Protein AF-A0AAD1R976-F1 (afdb_monomer_lite)

Radius of gyration: 20.66 Å; chains: 1; bounding box: 49×37×63 Å

Foldseek 3Di:
DVVCVVVVVVVVVVCVVCVVLVVVLVVCVVVVHPFPLNVLSVLLVVLQVQLVCLVVDFPPCVVPPPPPPPHDTSNVVSVVSNVSSVVSVVVSVVSCCVVCVVVCPVVDDPVNVVVVVVVVVVVVVVVVVVVVVVVVVVVVVVVVVVD

pLDDT: mean 90.11, std 8.89, range [45.41, 98.5]

Organism: Pelobates cultripes (NCBI:txid61616)

Structure (mmCIF, N/CA/C/O backbone):
data_AF-A0AAD1R976-F1
#
_entry.id   AF-A0AAD1R976-F1
#
loop_
_atom_site.group_PDB
_atom_site.id
_atom_site.type_symbol
_atom_site.label_atom_id
_atom_site.label_alt_id
_atom_site.label_comp_id
_atom_site.label_asym_id
_atom_site.label_entity_id
_atom_site.label_seq_id
_atom_site.pdbx_PDB_ins_code
_atom_site.Cartn_x
_atom_site.Cartn_y
_atom_site.Cartn_z
_atom_site.occupancy
_atom_site.B_iso_or_equiv
_atom_site.auth_seq_id
_atom_site.auth_comp_id
_atom_site.auth_asym_id
_atom_site.auth_atom_id
_atom_site.pdbx_PDB_model_num
ATOM 1 N N . MET A 1 1 ? -21.717 11.836 13.566 1.00 45.41 1 MET A N 1
ATOM 2 C CA . MET A 1 1 ? -20.552 12.741 13.404 1.00 45.41 1 MET A CA 1
ATOM 3 C C . MET A 1 1 ? -19.200 12.080 13.688 1.00 45.41 1 MET A C 1
ATOM 5 O O . MET A 1 1 ? -18.347 12.165 12.819 1.00 45.41 1 MET A O 1
ATOM 9 N N . ARG A 1 2 ? -18.993 11.352 14.804 1.00 57.47 2 ARG A N 1
ATOM 10 C CA . ARG A 1 2 ? -17.695 10.696 15.119 1.00 57.47 2 ARG A CA 1
ATOM 11 C C . ARG A 1 2 ? -17.124 9.788 14.013 1.00 57.47 2 ARG A C 1
ATOM 13 O O . ARG A 1 2 ? -15.949 9.915 13.699 1.00 57.47 2 ARG A O 1
ATOM 20 N N . LYS A 1 3 ? -17.944 8.928 13.389 1.00 55.75 3 LYS A N 1
ATOM 21 C CA . LYS A 1 3 ? -17.483 8.054 12.289 1.00 55.75 3 LYS A CA 1
ATOM 22 C C . LYS A 1 3 ? -17.113 8.837 11.021 1.00 55.75 3 LYS A C 1
ATOM 24 O O . LYS A 1 3 ? -16.138 8.499 10.368 1.00 55.75 3 LYS A O 1
ATOM 29 N N . LEU A 1 4 ? -17.826 9.924 10.716 1.00 63.91 4 LEU A N 1
ATOM 30 C CA . LEU A 1 4 ? -17.555 10.761 9.540 1.00 63.91 4 LEU A CA 1
ATOM 31 C C . LEU A 1 4 ? -16.184 11.456 9.647 1.00 63.91 4 LEU A C 1
ATOM 33 O O . LEU A 1 4 ? -15.415 11.449 8.694 1.00 63.91 4 LEU A O 1
ATOM 37 N N . CYS A 1 5 ? -15.847 11.981 10.831 1.00 66.31 5 CYS A N 1
ATOM 38 C CA . CYS A 1 5 ? -14.557 12.628 11.093 1.00 66.31 5 CYS A CA 1
ATOM 39 C C . CYS A 1 5 ? -13.358 11.667 11.065 1.00 66.31 5 CYS A C 1
ATOM 41 O O . CYS A 1 5 ? -12.235 12.131 10.927 1.00 66.31 5 CYS A O 1
ATOM 43 N N . GLN A 1 6 ? -13.572 10.356 11.214 1.00 66.44 6 GLN A N 1
ATOM 44 C CA . GLN A 1 6 ? -12.508 9.347 11.119 1.00 66.44 6 GLN A CA 1
ATOM 45 C C . GLN A 1 6 ? -12.372 8.783 9.702 1.00 66.44 6 GLN A C 1
ATOM 47 O O . GLN A 1 6 ? -11.262 8.582 9.223 1.00 66.44 6 GLN A O 1
ATOM 52 N N . VAL A 1 7 ? -13.495 8.558 9.018 1.00 72.06 7 VAL A N 1
ATOM 53 C CA . VAL A 1 7 ? -13.511 7.939 7.686 1.00 72.06 7 VAL A CA 1
ATOM 54 C C . VAL A 1 7 ? -13.042 8.911 6.604 1.00 72.06 7 VAL A C 1
ATOM 56 O O . VAL A 1 7 ? -12.318 8.502 5.704 1.00 72.06 7 VAL A O 1
ATOM 59 N N . VAL A 1 8 ? -13.399 10.198 6.696 1.00 81.12 8 VAL A N 1
ATOM 60 C CA . VAL A 1 8 ? -13.035 11.186 5.664 1.00 81.1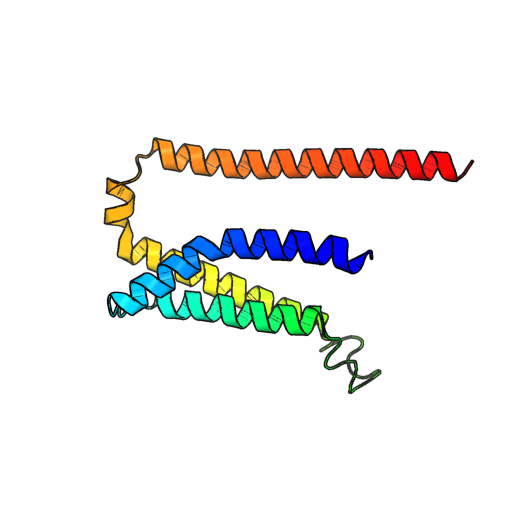2 8 VAL A CA 1
ATOM 61 C C . VAL A 1 8 ? -11.516 11.397 5.562 1.00 81.12 8 VAL A C 1
ATOM 63 O O . VAL A 1 8 ? -10.998 11.269 4.454 1.00 81.12 8 VAL A O 1
ATOM 66 N N . PRO A 1 9 ? -10.763 11.649 6.654 1.00 83.69 9 PRO A N 1
ATOM 67 C CA . PRO A 1 9 ? -9.309 11.794 6.561 1.00 83.69 9 PRO A CA 1
ATOM 68 C C . PRO A 1 9 ? -8.613 10.527 6.058 1.00 83.69 9 PRO A C 1
ATOM 70 O O . PRO A 1 9 ? -7.707 10.623 5.239 1.00 83.69 9 PRO A O 1
ATOM 73 N N . ALA A 1 10 ? -9.064 9.347 6.499 1.00 79.75 10 ALA A N 1
ATOM 74 C CA . ALA A 1 10 ? -8.515 8.073 6.041 1.00 79.75 10 ALA A CA 1
ATOM 75 C C . ALA A 1 10 ? -8.778 7.837 4.543 1.00 79.75 10 ALA A C 1
ATOM 77 O O . ALA A 1 10 ? -7.884 7.410 3.819 1.00 79.75 10 ALA A O 1
ATOM 78 N N . GLY A 1 11 ? -9.981 8.166 4.064 1.00 84.25 11 GLY A N 1
ATOM 79 C CA . GLY A 1 11 ? -10.330 8.072 2.648 1.00 84.25 11 GLY A CA 1
ATOM 80 C C . GLY A 1 11 ? -9.530 9.044 1.779 1.00 84.25 11 GLY A C 1
ATOM 81 O O . GLY A 1 11 ? -9.030 8.651 0.730 1.00 84.25 11 GLY A O 1
ATOM 82 N N . LEU A 1 12 ? -9.355 10.292 2.227 1.00 89.00 12 LEU A N 1
ATOM 83 C CA . LEU A 1 12 ? -8.533 11.278 1.519 1.00 89.00 12 LEU A CA 1
ATOM 84 C C . LEU A 1 12 ? -7.059 10.862 1.465 1.00 89.00 12 LEU A C 1
ATOM 86 O O . LEU A 1 12 ? -6.451 10.959 0.402 1.00 89.00 12 LEU A O 1
ATOM 90 N N . ALA A 1 13 ? -6.507 10.368 2.577 1.00 88.06 13 ALA A N 1
ATOM 91 C CA . ALA A 1 13 ? -5.147 9.836 2.614 1.00 88.06 13 ALA A CA 1
ATOM 92 C C . ALA A 1 13 ? -4.980 8.687 1.610 1.00 88.06 13 ALA A C 1
ATOM 94 O O . ALA A 1 13 ? -4.086 8.729 0.772 1.00 88.06 13 ALA A O 1
ATOM 95 N N . TYR A 1 14 ? -5.916 7.733 1.603 1.00 88.25 14 TYR A N 1
ATOM 96 C CA . TYR A 1 14 ? -5.885 6.619 0.659 1.00 88.25 14 TYR A CA 1
ATOM 97 C C . TYR A 1 14 ? -5.930 7.070 -0.810 1.00 88.25 14 TYR A C 1
ATOM 99 O O . TYR A 1 14 ? -5.166 6.562 -1.625 1.00 8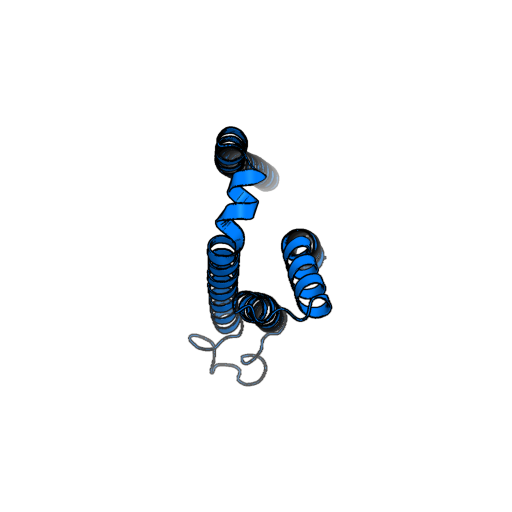8.25 14 TYR A O 1
ATOM 107 N N . ILE A 1 15 ? -6.792 8.036 -1.158 1.00 91.69 15 ILE A N 1
ATOM 108 C CA . ILE A 1 15 ? -6.888 8.570 -2.531 1.00 91.69 15 ILE A CA 1
ATOM 109 C C . ILE A 1 15 ? -5.551 9.168 -2.983 1.00 91.69 15 ILE A C 1
ATOM 111 O O . ILE A 1 15 ? -5.134 8.958 -4.124 1.00 91.69 15 ILE A O 1
ATOM 115 N N . LEU A 1 16 ? -4.878 9.907 -2.099 1.00 92.38 16 LEU A N 1
ATOM 116 C CA . LEU A 1 16 ? -3.565 10.475 -2.394 1.00 92.38 16 LEU A CA 1
ATOM 117 C C . LEU A 1 16 ? -2.517 9.370 -2.572 1.00 92.38 16 LEU A C 1
ATOM 119 O O . LEU A 1 16 ? -1.810 9.367 -3.581 1.00 92.38 16 LEU A O 1
ATOM 123 N N . ASP A 1 17 ? -2.473 8.402 -1.657 1.00 91.31 17 ASP A N 1
ATOM 124 C CA . ASP A 1 17 ? -1.474 7.328 -1.652 1.00 91.31 17 ASP A CA 1
ATOM 125 C C . ASP A 1 17 ? -1.608 6.377 -2.851 1.00 91.31 17 ASP A C 1
ATOM 127 O O . ASP A 1 17 ? -0.606 5.908 -3.394 1.00 91.31 17 ASP A O 1
ATOM 131 N N . ILE A 1 18 ? -2.837 6.108 -3.309 1.00 94.31 18 ILE A N 1
ATOM 132 C CA . ILE A 1 18 ? -3.085 5.209 -4.445 1.00 94.31 18 ILE A CA 1
ATOM 133 C C . ILE A 1 18 ? -2.918 5.906 -5.805 1.00 94.31 18 ILE A C 1
ATOM 135 O O . ILE A 1 18 ? -2.799 5.237 -6.832 1.00 94.31 18 ILE A O 1
ATOM 139 N N . SER A 1 19 ? -2.876 7.241 -5.848 1.00 95.75 19 SER A N 1
ATOM 140 C CA . SER A 1 19 ? -2.770 8.000 -7.102 1.00 95.75 19 SER A CA 1
ATOM 141 C C . SER A 1 19 ? -1.596 7.590 -8.021 1.00 95.75 19 SER A C 1
ATOM 143 O O . SER A 1 19 ? -1.855 7.379 -9.212 1.00 95.75 19 SER A O 1
ATOM 145 N N . PRO A 1 20 ? -0.343 7.369 -7.551 1.00 94.25 20 PRO A N 1
ATOM 146 C CA . PRO A 1 20 ? 0.740 6.894 -8.418 1.00 94.25 20 PRO A CA 1
ATOM 147 C C . PRO A 1 20 ? 0.508 5.470 -8.940 1.00 94.25 20 PRO A C 1
ATOM 149 O O . PRO A 1 20 ? 0.902 5.160 -10.063 1.00 94.25 20 PRO A O 1
ATOM 152 N N . VAL A 1 21 ? -0.163 4.616 -8.162 1.00 95.75 21 VAL A N 1
ATOM 153 C CA . VAL A 1 21 ? -0.528 3.254 -8.576 1.00 95.75 21 VAL A CA 1
ATOM 154 C C . VAL A 1 21 ? -1.578 3.300 -9.682 1.00 95.75 21 VAL A C 1
ATOM 156 O O . VAL A 1 21 ? -1.437 2.608 -10.686 1.00 95.75 21 VAL A O 1
ATOM 159 N N . ILE A 1 22 ? -2.611 4.135 -9.537 1.00 96.06 22 ILE A N 1
ATOM 160 C CA . ILE A 1 22 ? -3.632 4.309 -10.579 1.00 96.06 22 ILE A CA 1
ATOM 161 C C . ILE A 1 22 ? -2.978 4.819 -11.864 1.00 96.06 22 ILE A C 1
ATOM 163 O O . ILE A 1 22 ? -3.200 4.253 -12.932 1.00 96.06 22 ILE A O 1
ATOM 167 N N . HIS A 1 23 ? -2.120 5.836 -11.762 1.00 95.06 23 HIS A N 1
ATOM 168 C CA . HIS A 1 23 ? -1.368 6.347 -12.906 1.00 95.06 23 HIS A CA 1
ATOM 169 C C . HIS A 1 23 ? -0.513 5.252 -13.571 1.00 95.06 23 HIS A C 1
ATOM 171 O O . HIS A 1 23 ? -0.496 5.135 -14.797 1.00 95.06 23 HIS A O 1
ATOM 177 N N . ARG A 1 24 ? 0.145 4.398 -12.774 1.00 93.88 24 ARG A N 1
ATOM 178 C CA . ARG A 1 24 ? 0.902 3.239 -13.266 1.00 93.88 24 ARG A CA 1
ATOM 179 C C . ARG A 1 24 ? 0.016 2.252 -14.025 1.00 93.88 24 ARG A C 1
ATOM 181 O O . ARG A 1 24 ? 0.380 1.890 -15.139 1.00 93.88 24 ARG A O 1
ATOM 188 N N . ILE A 1 25 ? -1.122 1.845 -13.455 1.00 95.50 25 ILE A N 1
ATOM 189 C CA . ILE A 1 25 ? -2.084 0.914 -14.076 1.00 95.50 25 ILE A CA 1
ATOM 190 C C . ILE A 1 25 ? -2.579 1.470 -15.415 1.00 95.50 25 ILE A C 1
ATOM 192 O O . ILE A 1 25 ? -2.550 0.756 -16.416 1.00 95.50 25 ILE A O 1
ATOM 196 N N . LEU A 1 26 ? -2.997 2.740 -15.445 1.00 96.00 26 LEU A N 1
ATOM 197 C CA . LEU A 1 26 ? -3.536 3.378 -16.648 1.00 96.00 26 LEU A CA 1
ATOM 198 C C . LEU A 1 26 ? -2.501 3.440 -17.773 1.00 96.00 26 LEU A C 1
ATOM 200 O O . LEU A 1 26 ? -2.799 3.016 -18.886 1.00 96.00 26 LEU A O 1
ATOM 204 N N . ASN A 1 27 ? -1.277 3.888 -17.485 1.00 94.12 27 ASN A N 1
ATOM 205 C CA . ASN A 1 27 ? -0.225 3.945 -18.504 1.00 94.12 27 ASN A CA 1
ATOM 206 C C . ASN A 1 27 ? 0.162 2.550 -19.000 1.00 94.12 27 ASN A C 1
ATOM 208 O O . ASN A 1 27 ? 0.295 2.340 -20.196 1.00 94.12 27 ASN A O 1
ATOM 212 N N . CYS A 1 28 ? 0.269 1.573 -18.095 1.00 92.62 28 CYS A N 1
ATOM 213 C CA . CYS A 1 28 ? 0.557 0.187 -18.467 1.00 92.62 28 CYS A CA 1
ATOM 214 C C . CYS A 1 28 ? -0.521 -0.379 -19.410 1.00 92.62 28 CYS A C 1
ATOM 216 O O . CYS A 1 28 ? -0.196 -1.043 -20.390 1.00 92.62 28 CYS A O 1
ATOM 218 N N . HIS A 1 29 ? -1.796 -0.084 -19.136 1.00 92.56 29 HIS A N 1
ATOM 219 C CA . HIS A 1 29 ? -2.917 -0.501 -19.975 1.00 92.56 29 HIS A CA 1
ATOM 220 C C . HIS A 1 29 ? -2.882 0.158 -21.361 1.00 92.56 29 HIS A C 1
ATOM 222 O O . HIS A 1 29 ? -3.052 -0.530 -22.364 1.00 92.56 29 HIS A O 1
ATOM 228 N N . LEU A 1 30 ? -2.621 1.468 -21.420 1.00 94.56 30 LEU A N 1
ATOM 229 C CA . LEU A 1 30 ? -2.498 2.214 -22.678 1.00 94.56 30 LEU A CA 1
ATOM 230 C C . LEU A 1 30 ? -1.325 1.711 -23.532 1.00 94.56 30 LEU A C 1
ATOM 232 O O . LEU A 1 30 ? -1.477 1.532 -24.738 1.00 94.56 30 LEU A O 1
ATOM 236 N N . ASP A 1 31 ? -0.196 1.406 -22.894 1.00 92.94 31 ASP A N 1
ATOM 237 C CA . ASP A 1 31 ? 1.009 0.888 -23.549 1.00 92.94 31 ASP A CA 1
ATOM 238 C C . ASP A 1 31 ? 0.939 -0.626 -23.837 1.00 92.94 31 ASP A C 1
ATOM 240 O O . ASP A 1 31 ? 1.903 -1.203 -24.337 1.00 92.94 31 ASP A O 1
ATOM 244 N N . SER A 1 32 ? -0.185 -1.292 -23.525 1.00 91.75 32 SER A N 1
ATOM 245 C CA . SER A 1 32 ? -0.369 -2.748 -23.678 1.00 91.75 32 SER A CA 1
ATOM 246 C C . SER A 1 32 ? 0.750 -3.573 -23.029 1.00 91.75 32 SER A C 1
ATOM 248 O O . SER A 1 32 ? 1.246 -4.551 -23.592 1.00 91.75 32 SER A O 1
ATOM 250 N N . CYS A 1 33 ? 1.163 -3.166 -21.829 1.00 87.94 33 CYS A N 1
ATOM 251 C CA . CYS A 1 33 ? 2.194 -3.862 -21.078 1.00 87.94 33 CYS A CA 1
ATOM 252 C C . CYS A 1 33 ? 1.761 -5.298 -20.729 1.00 87.94 33 CYS A C 1
ATOM 254 O O . CYS A 1 33 ? 0.589 -5.577 -20.470 1.00 87.94 33 CYS A O 1
ATOM 256 N N . THR A 1 34 ? 2.728 -6.207 -20.637 1.00 87.94 34 THR A N 1
ATOM 257 C CA . THR A 1 34 ? 2.502 -7.597 -20.202 1.00 87.94 34 THR A CA 1
ATOM 258 C C . THR A 1 34 ? 3.131 -7.878 -18.836 1.00 87.94 34 THR A C 1
ATOM 260 O O . THR A 1 34 ? 3.426 -9.025 -18.503 1.00 87.94 34 THR A O 1
ATOM 263 N N . ASP A 1 35 ? 3.374 -6.829 -18.046 1.00 90.94 35 ASP A N 1
ATOM 264 C CA . ASP A 1 35 ? 4.054 -6.928 -16.757 1.00 90.94 35 ASP A CA 1
ATOM 265 C C . ASP A 1 35 ? 3.153 -7.574 -15.705 1.00 90.94 35 ASP A C 1
ATOM 267 O O . ASP A 1 35 ? 2.002 -7.182 -15.510 1.00 90.94 35 ASP A O 1
ATOM 271 N N . MET A 1 36 ? 3.709 -8.500 -14.928 1.00 93.69 36 MET A N 1
ATOM 272 C CA . MET A 1 36 ? 2.973 -9.129 -13.832 1.00 93.69 36 MET A CA 1
ATOM 273 C C . MET A 1 36 ? 2.624 -8.140 -12.703 1.00 93.69 36 MET A C 1
ATOM 275 O O . MET A 1 36 ? 1.612 -8.322 -12.024 1.00 93.69 36 MET A O 1
ATOM 279 N N . SER A 1 37 ? 3.398 -7.058 -12.536 1.00 95.00 37 SER A N 1
ATOM 280 C CA . SER A 1 37 ? 3.134 -6.012 -11.533 1.00 95.00 37 SER A CA 1
ATOM 281 C C . SER A 1 37 ? 1.776 -5.334 -11.723 1.00 95.00 37 SER A C 1
ATOM 283 O O . SER A 1 37 ? 1.131 -4.983 -10.736 1.00 95.00 37 SER A O 1
ATOM 285 N N . PHE A 1 38 ? 1.292 -5.224 -12.967 1.00 95.25 38 PHE A N 1
ATOM 286 C CA . PHE A 1 38 ? -0.037 -4.695 -13.277 1.00 95.25 38 PHE A CA 1
ATOM 287 C C . PHE A 1 38 ? -1.133 -5.437 -12.503 1.00 95.25 38 PHE A C 1
ATOM 289 O O . PHE A 1 38 ? -1.953 -4.817 -11.825 1.00 95.25 38 PHE A O 1
ATOM 296 N N . TRP A 1 39 ? -1.109 -6.772 -12.543 1.00 96.06 39 TRP A N 1
ATOM 297 C CA . TRP A 1 39 ? -2.121 -7.602 -11.892 1.00 96.06 39 TRP A CA 1
ATOM 298 C C . TRP A 1 39 ? -2.078 -7.476 -10.375 1.00 96.06 39 TRP A C 1
ATOM 300 O O . TRP A 1 39 ? -3.124 -7.343 -9.745 1.00 96.06 39 TRP A O 1
ATOM 310 N N . PHE A 1 40 ? -0.884 -7.440 -9.785 1.00 97.69 40 PHE A N 1
ATOM 311 C CA . PHE A 1 40 ? -0.726 -7.210 -8.350 1.00 97.69 40 PHE A CA 1
ATOM 312 C C . PHE A 1 40 ? -1.231 -5.825 -7.923 1.00 97.69 40 PHE A C 1
ATOM 314 O O . PHE A 1 40 ? -1.889 -5.701 -6.886 1.00 97.69 40 PHE A O 1
ATOM 321 N N . HIS A 1 41 ? -1.026 -4.797 -8.751 1.00 97.19 41 HIS A N 1
ATOM 322 C CA . HIS A 1 41 ? -1.582 -3.470 -8.507 1.00 97.19 41 HIS A CA 1
ATOM 323 C C . HIS A 1 41 ? -3.113 -3.422 -8.612 1.00 97.19 41 HIS A C 1
ATOM 325 O O . HIS A 1 41 ? -3.752 -2.720 -7.828 1.00 97.19 41 HIS A O 1
ATOM 331 N N . CYS A 1 42 ? -3.721 -4.191 -9.516 1.00 96.50 42 CYS A N 1
ATOM 332 C CA . CYS A 1 42 ? -5.173 -4.360 -9.543 1.00 96.50 42 CYS A CA 1
ATOM 333 C C . CYS A 1 42 ? -5.677 -5.124 -8.307 1.00 96.50 42 CYS A C 1
ATOM 335 O O . CYS A 1 42 ? -6.651 -4.704 -7.682 1.00 96.50 42 CYS A O 1
ATOM 337 N N . LEU A 1 43 ? -4.997 -6.209 -7.919 1.00 97.88 43 LEU A N 1
ATOM 338 C CA . LEU A 1 43 ? -5.371 -7.035 -6.769 1.00 97.88 43 LEU A CA 1
ATOM 339 C C . LEU A 1 43 ? -5.354 -6.251 -5.456 1.00 97.88 43 LEU A C 1
ATOM 341 O O . LEU A 1 43 ? -6.314 -6.360 -4.699 1.00 97.88 43 LEU A O 1
ATOM 345 N N . GLN A 1 44 ? -4.343 -5.410 -5.198 1.00 97.81 44 GLN A N 1
ATOM 346 C CA . GLN A 1 44 ? -4.349 -4.576 -3.985 1.00 97.81 44 GLN A CA 1
ATOM 347 C C . GLN A 1 44 ? -5.577 -3.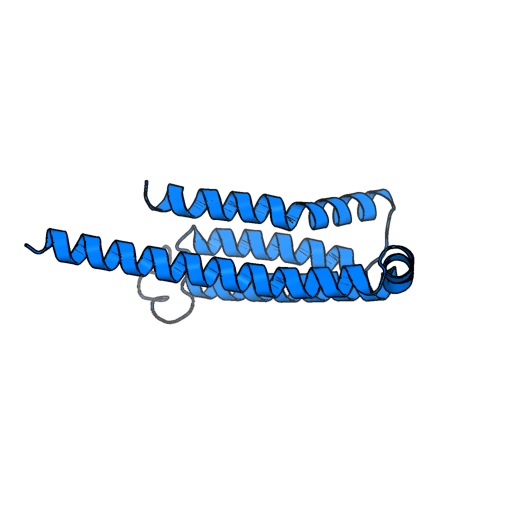650 -3.921 1.00 97.81 44 GLN A C 1
ATOM 349 O O . GLN A 1 44 ? -6.169 -3.506 -2.856 1.00 97.81 44 GLN A O 1
ATOM 354 N N . ILE A 1 45 ? -6.021 -3.073 -5.047 1.00 96.19 45 ILE A N 1
ATOM 355 C CA . ILE A 1 45 ? -7.199 -2.190 -5.078 1.00 96.19 45 ILE A CA 1
ATOM 356 C C . ILE A 1 45 ? -8.467 -3.008 -4.810 1.00 96.19 45 ILE A C 1
ATOM 358 O O . ILE A 1 45 ? -9.299 -2.609 -3.996 1.00 96.19 45 ILE A O 1
ATOM 362 N N . ILE A 1 46 ? -8.598 -4.176 -5.445 1.00 97.69 46 ILE A N 1
ATOM 363 C CA . ILE A 1 46 ? -9.737 -5.081 -5.239 1.00 97.69 46 ILE A CA 1
ATOM 364 C C . ILE A 1 46 ? -9.800 -5.525 -3.771 1.00 97.69 46 ILE A C 1
ATOM 366 O O . ILE A 1 46 ? -10.846 -5.393 -3.134 1.00 97.69 46 ILE A O 1
ATOM 370 N N . PHE A 1 47 ? -8.689 -5.994 -3.202 1.00 98.06 47 PHE A N 1
ATOM 371 C CA . PHE A 1 47 ? -8.635 -6.421 -1.804 1.00 98.06 47 PHE A CA 1
ATOM 372 C C . PHE A 1 47 ? -8.906 -5.273 -0.834 1.00 98.06 47 PHE A C 1
ATOM 374 O O . PHE A 1 47 ? -9.622 -5.478 0.146 1.00 98.06 47 PHE A O 1
ATOM 381 N N . PHE A 1 48 ? -8.425 -4.060 -1.121 1.00 95.44 48 PHE A N 1
ATOM 382 C CA . PHE A 1 48 ? -8.754 -2.884 -0.321 1.00 95.44 48 PHE A CA 1
ATOM 383 C C . PHE A 1 48 ? -10.257 -2.583 -0.329 1.00 95.44 48 PHE A C 1
ATOM 385 O O . PHE A 1 48 ? -10.838 -2.378 0.734 1.00 95.44 48 PHE A O 1
ATOM 392 N N . ILE A 1 49 ? -10.909 -2.600 -1.498 1.00 94.62 49 ILE A N 1
ATOM 393 C CA . ILE A 1 49 ? -12.357 -2.351 -1.617 1.00 94.62 49 ILE A CA 1
ATOM 394 C C . ILE A 1 49 ? -13.155 -3.409 -0.846 1.00 94.62 49 ILE A C 1
ATOM 396 O O . ILE A 1 49 ? -14.081 -3.068 -0.105 1.00 94.62 49 ILE A O 1
ATOM 400 N N . ILE A 1 50 ? -12.777 -4.685 -0.970 1.00 96.06 50 ILE A N 1
ATOM 401 C CA . ILE A 1 50 ? -13.419 -5.775 -0.225 1.00 96.06 50 ILE A CA 1
ATOM 402 C C . ILE A 1 50 ? -13.201 -5.594 1.286 1.00 96.06 50 ILE A C 1
ATOM 404 O O . ILE A 1 50 ? -14.150 -5.693 2.065 1.00 96.06 50 ILE A O 1
ATOM 408 N N . GLY A 1 51 ? -11.981 -5.264 1.715 1.00 94.44 51 GLY A N 1
ATOM 409 C CA . GLY A 1 51 ? -11.681 -4.956 3.112 1.00 94.44 51 GLY A CA 1
ATOM 410 C C . GLY A 1 51 ? -12.523 -3.789 3.636 1.00 94.44 51 GLY A C 1
ATOM 411 O O . GLY A 1 51 ? -13.156 -3.905 4.684 1.00 94.44 51 GLY A O 1
ATOM 412 N N . ALA A 1 52 ? -12.607 -2.689 2.884 1.00 90.69 52 ALA A N 1
ATOM 413 C CA . ALA A 1 52 ? -13.402 -1.517 3.241 1.00 90.69 52 ALA A CA 1
ATOM 414 C C . ALA A 1 52 ? -14.897 -1.848 3.401 1.00 90.69 52 ALA A C 1
ATOM 416 O O . ALA A 1 52 ? -15.553 -1.312 4.302 1.00 90.69 52 ALA A O 1
ATOM 417 N N . TYR A 1 53 ? -15.425 -2.765 2.581 1.00 92.12 53 TYR A N 1
ATOM 418 C CA . TYR A 1 53 ? -16.780 -3.290 2.738 1.00 92.12 53 TYR A CA 1
ATOM 419 C C . TYR A 1 53 ? -16.952 -4.010 4.082 1.00 92.12 53 TYR A C 1
ATOM 421 O O . TY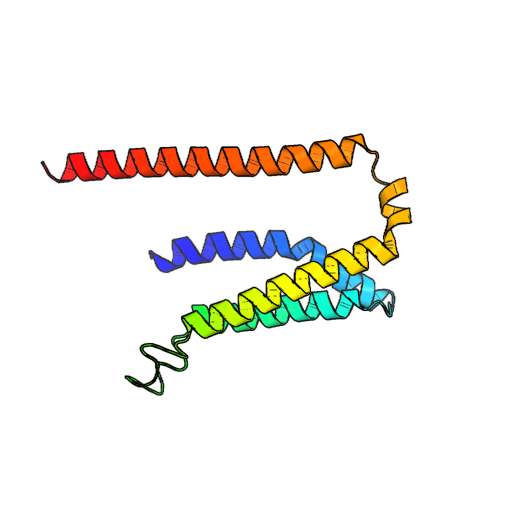R A 1 53 ? -17.828 -3.631 4.855 1.00 92.12 53 TYR A O 1
ATOM 429 N N . PHE A 1 54 ? -16.089 -4.975 4.416 1.00 92.00 54 PHE A N 1
ATOM 430 C CA . PHE A 1 54 ? -16.172 -5.714 5.687 1.00 92.00 54 PHE A CA 1
ATOM 431 C C . PHE A 1 54 ? -15.870 -4.857 6.927 1.00 92.00 54 PHE A C 1
ATOM 433 O O . PHE A 1 54 ? -16.353 -5.150 8.018 1.00 92.00 54 PHE A O 1
ATOM 440 N N . PHE A 1 55 ? -15.116 -3.767 6.773 1.00 89.06 55 PHE A N 1
ATOM 441 C CA . PHE A 1 55 ? -14.924 -2.770 7.827 1.00 89.06 55 PHE A CA 1
ATOM 442 C C . PHE A 1 55 ? -16.188 -1.934 8.082 1.00 89.06 55 PHE A C 1
ATOM 444 O O . PHE A 1 55 ? -16.495 -1.578 9.222 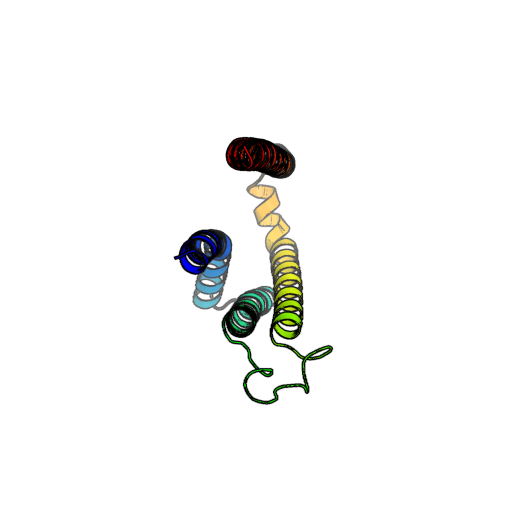1.00 89.06 55 PHE A O 1
ATOM 451 N N . SER A 1 56 ? -16.908 -1.585 7.013 1.00 87.06 56 SER A N 1
ATOM 452 C CA . SER A 1 56 ? -18.050 -0.662 7.073 1.00 87.06 56 SER A CA 1
ATOM 453 C C . SER A 1 56 ? -19.376 -1.374 7.333 1.00 87.06 56 SER A C 1
ATOM 455 O O . SER A 1 56 ? -20.288 -0.792 7.925 1.00 87.06 56 SER A O 1
ATOM 457 N N . CYS A 1 57 ? -19.492 -2.622 6.883 1.00 86.75 57 CYS A N 1
ATOM 458 C CA . CYS A 1 57 ? -20.694 -3.433 6.967 1.00 86.75 57 CYS A CA 1
ATOM 459 C C . CYS A 1 57 ? -20.484 -4.593 7.953 1.00 86.75 57 CYS A C 1
ATOM 461 O O . CYS A 1 57 ? -19.559 -5.379 7.763 1.00 86.75 57 CYS A O 1
ATOM 463 N N . PRO A 1 58 ? -21.366 -4.763 8.957 1.00 82.06 58 PRO A N 1
ATOM 464 C CA . PRO A 1 58 ? -21.276 -5.851 9.928 1.00 82.06 58 PRO A CA 1
ATOM 465 C C . PRO A 1 58 ? -21.771 -7.162 9.298 1.00 82.06 58 PRO A C 1
ATOM 467 O O . PRO A 1 58 ? -22.855 -7.651 9.595 1.00 82.06 58 PRO A O 1
ATOM 470 N N . VAL A 1 59 ? -21.026 -7.714 8.347 1.00 87.00 59 VAL A N 1
ATOM 471 C CA . VAL A 1 59 ? -21.319 -8.990 7.678 1.00 87.00 59 VAL A CA 1
ATOM 472 C C . VAL A 1 59 ? -20.140 -9.920 7.953 1.00 87.00 59 VAL A C 1
ATOM 474 O O . VAL A 1 59 ? -19.007 -9.474 7.790 1.00 87.00 59 VAL A O 1
ATOM 477 N N . PRO A 1 60 ? -20.354 -11.191 8.345 1.00 86.31 60 PRO A N 1
ATOM 478 C CA . PRO A 1 60 ? -21.609 -11.956 8.379 1.00 86.31 60 PRO A CA 1
ATOM 479 C C . PRO A 1 60 ? -22.439 -11.845 9.672 1.00 86.31 60 PRO A C 1
ATOM 481 O O . PRO A 1 60 ? -23.562 -12.341 9.694 1.00 86.31 60 PRO A O 1
ATOM 484 N N . GLU A 1 61 ? -21.948 -11.171 10.715 1.00 88.44 61 GLU A N 1
ATOM 485 C CA . GLU A 1 61 ? -22.605 -11.069 12.037 1.00 88.44 61 GLU A CA 1
ATOM 486 C C . GLU A 1 61 ? -24.051 -10.530 11.996 1.00 88.44 61 GLU A C 1
ATOM 488 O O . GLU A 1 61 ? -24.891 -10.956 12.785 1.00 88.44 61 GLU A O 1
ATOM 493 N N . LYS A 1 62 ? -24.392 -9.674 11.020 1.00 87.12 62 LYS A N 1
ATOM 494 C CA . LYS A 1 62 ? -25.777 -9.236 10.766 1.00 87.12 62 LYS A CA 1
ATOM 495 C C . LYS A 1 62 ? -26.723 -10.382 10.391 1.00 87.12 62 LYS A C 1
ATOM 497 O O . LYS A 1 62 ? -27.913 -10.291 10.676 1.00 87.12 62 LYS A O 1
ATOM 502 N N . TYR A 1 63 ? -26.225 -11.409 9.707 1.00 88.31 63 TYR A N 1
ATOM 503 C CA . TYR A 1 63 ? -27.030 -12.533 9.219 1.00 88.31 63 TYR A CA 1
ATOM 504 C C . TYR A 1 63 ? -26.988 -13.740 10.161 1.00 88.31 63 TYR A C 1
ATOM 506 O O . TYR A 1 63 ? -27.933 -14.524 10.172 1.00 88.31 63 TYR A O 1
ATOM 514 N N . PHE A 1 64 ? -25.931 -13.870 10.966 1.00 87.12 64 PHE A N 1
ATOM 515 C CA . PHE A 1 64 ? -25.729 -14.991 11.887 1.00 87.12 64 PHE A CA 1
ATOM 516 C C . PHE A 1 64 ? -25.380 -14.491 13.299 1.00 87.12 64 PHE A C 1
ATOM 518 O O . PHE A 1 64 ? -24.235 -14.629 13.746 1.00 87.12 64 PHE A O 1
ATOM 525 N N . PRO A 1 65 ? -26.342 -13.872 14.007 1.00 85.56 65 PRO A N 1
ATOM 526 C CA . PRO A 1 65 ? -26.104 -13.351 15.349 1.00 85.56 65 PRO A CA 1
ATOM 527 C C . PRO A 1 65 ? -25.731 -14.489 16.312 1.00 85.56 65 PRO A C 1
ATOM 529 O O . PRO A 1 65 ? -26.399 -15.521 16.340 1.00 85.56 65 PRO A O 1
ATOM 532 N N . GLY A 1 66 ? -24.661 -14.312 17.092 1.00 84.75 66 GLY A N 1
ATOM 533 C CA . GLY A 1 66 ? -24.163 -15.308 18.050 1.00 84.75 66 GLY A CA 1
ATOM 534 C C . GLY A 1 66 ? -23.269 -16.403 17.453 1.00 84.75 66 GLY A C 1
ATOM 535 O O . GLY A 1 66 ? -22.621 -17.135 18.196 1.00 84.75 66 GLY A O 1
ATOM 536 N N . CYS A 1 67 ? -23.194 -16.534 16.123 1.00 87.56 67 CYS A N 1
ATOM 537 C CA . CYS A 1 67 ? -22.360 -17.556 15.472 1.00 87.56 67 CYS A CA 1
ATOM 538 C C . CYS A 1 67 ? -20.949 -17.062 15.133 1.00 87.56 67 CYS A C 1
ATOM 540 O O . CYS A 1 67 ? -20.038 -17.873 14.983 1.00 87.56 67 CYS A O 1
ATOM 542 N N . CYS A 1 68 ? -20.771 -15.748 14.987 1.00 87.00 68 CYS A N 1
ATOM 543 C CA . CYS A 1 68 ? -19.517 -15.144 14.537 1.00 87.00 68 CYS A CA 1
ATOM 544 C C . CYS A 1 68 ? -18.777 -14.382 15.644 1.00 87.00 68 CYS A C 1
ATOM 546 O O . CYS A 1 68 ? -17.801 -13.703 15.353 1.00 87.00 68 CYS A O 1
ATOM 548 N N . ASP A 1 69 ? -19.203 -14.497 16.903 1.00 84.12 69 ASP A N 1
ATOM 549 C CA . ASP A 1 69 ? -18.724 -13.645 18.002 1.00 84.12 69 ASP A CA 1
ATOM 550 C C . ASP A 1 69 ? -17.220 -13.801 18.293 1.00 84.12 69 ASP A C 1
ATOM 552 O O . ASP A 1 69 ? -16.578 -12.859 18.753 1.00 84.12 69 ASP A O 1
ATOM 556 N N . ILE A 1 70 ? -16.650 -14.979 18.009 1.00 83.50 70 ILE A N 1
ATOM 557 C CA . ILE A 1 70 ? -15.227 -15.283 18.238 1.00 83.50 70 ILE A CA 1
ATOM 558 C C . ILE A 1 70 ? -14.464 -15.429 16.917 1.00 83.50 70 ILE A C 1
ATOM 560 O O . ILE A 1 70 ? -13.363 -14.898 16.791 1.00 83.50 70 ILE A O 1
ATOM 564 N N . VAL A 1 71 ? -15.019 -16.136 15.926 1.00 87.19 71 VAL A N 1
ATOM 565 C CA . VAL A 1 71 ? -14.376 -16.381 14.624 1.00 87.19 71 VAL A CA 1
ATOM 566 C C . VAL A 1 71 ? -15.333 -16.030 13.491 1.00 87.19 71 VAL A C 1
ATOM 568 O O . VAL A 1 71 ? -16.503 -16.401 13.519 1.00 87.19 71 VAL A O 1
ATOM 571 N N . GLY A 1 72 ? -14.820 -15.349 12.467 1.00 83.81 72 GLY A N 1
ATOM 572 C CA . GLY A 1 72 ? -15.555 -15.045 11.241 1.00 83.81 72 GLY A CA 1
ATOM 573 C C . GLY A 1 72 ? -16.381 -13.761 11.285 1.00 83.81 72 GLY A C 1
ATOM 574 O O . GLY A 1 72 ? -17.103 -13.497 10.329 1.00 83.81 72 GLY A O 1
ATOM 575 N N . HIS A 1 73 ? -16.282 -12.944 12.340 1.00 90.12 73 HIS A N 1
ATOM 576 C CA . HIS A 1 73 ? -16.889 -11.609 12.337 1.00 90.12 73 HIS A CA 1
ATOM 577 C C . HIS A 1 73 ? -16.232 -10.690 11.297 1.00 90.12 73 HIS A C 1
ATOM 579 O O . HIS A 1 73 ? -15.070 -10.876 10.914 1.00 90.12 73 HIS A O 1
ATOM 585 N N . GLY A 1 74 ? -16.964 -9.664 10.851 1.00 91.25 74 GLY A N 1
ATOM 586 C CA . GLY A 1 74 ? -16.572 -8.845 9.696 1.00 91.25 74 GLY A CA 1
ATOM 587 C C . GLY A 1 74 ? -15.196 -8.192 9.849 1.00 91.25 74 GLY A C 1
ATOM 588 O O . GLY A 1 74 ? -14.420 -8.132 8.900 1.00 91.25 74 GLY A O 1
ATOM 589 N N . HIS A 1 75 ? -14.826 -7.801 11.069 1.00 91.38 75 HIS A N 1
ATOM 590 C CA . HIS A 1 75 ? -13.520 -7.196 11.340 1.00 91.38 75 HIS A CA 1
ATOM 591 C C . HIS A 1 75 ? -12.334 -8.166 11.145 1.00 91.38 75 HIS A C 1
ATOM 593 O O . HIS A 1 75 ? -11.273 -7.740 10.691 1.00 91.38 75 HIS A O 1
ATOM 599 N N . GLN A 1 76 ? -12.500 -9.468 11.414 1.00 93.75 76 GLN A N 1
ATOM 600 C CA . GLN A 1 76 ? -11.464 -10.463 11.092 1.00 93.75 76 GLN A CA 1
ATOM 601 C C . GLN A 1 76 ? -11.299 -10.614 9.584 1.00 93.75 76 GLN A C 1
ATOM 603 O O . GLN A 1 76 ? -10.178 -10.615 9.079 1.00 93.75 76 GLN A O 1
ATOM 608 N N . ILE A 1 77 ? -12.416 -10.680 8.859 1.00 94.69 77 ILE A N 1
ATOM 609 C CA . ILE A 1 77 ? -12.414 -10.771 7.398 1.00 94.69 77 ILE A CA 1
ATOM 610 C C . ILE A 1 77 ? -11.757 -9.523 6.793 1.00 94.69 77 ILE A C 1
ATOM 612 O O . ILE A 1 77 ? -10.905 -9.636 5.912 1.00 94.69 77 ILE A O 1
ATOM 616 N N . PHE A 1 78 ? -12.074 -8.338 7.322 1.00 94.62 78 PHE A N 1
ATOM 617 C CA . PHE A 1 78 ? -11.397 -7.088 6.984 1.00 94.62 78 PHE A CA 1
ATOM 618 C C . PHE A 1 78 ? -9.874 -7.201 7.128 1.00 94.62 78 PHE A C 1
ATOM 620 O O . PHE A 1 78 ? -9.158 -6.867 6.185 1.00 94.62 78 PHE A O 1
ATOM 627 N N . HIS A 1 79 ? -9.372 -7.708 8.259 1.00 95.56 79 HIS A N 1
ATOM 628 C CA . HIS A 1 79 ? -7.931 -7.872 8.468 1.00 95.56 79 HIS A CA 1
ATOM 629 C C . HIS A 1 79 ? -7.283 -8.850 7.483 1.00 95.56 79 HIS A C 1
ATOM 631 O O . HIS A 1 79 ? -6.173 -8.586 7.021 1.00 95.56 79 HIS A O 1
ATOM 637 N N . VAL A 1 80 ? -7.972 -9.935 7.119 1.00 97.00 80 VAL A N 1
ATOM 638 C CA . VAL A 1 80 ? -7.488 -10.876 6.096 1.00 97.00 80 VAL A CA 1
ATOM 639 C C . VAL A 1 80 ? -7.316 -10.168 4.752 1.00 97.00 80 VAL A C 1
ATOM 641 O O . VAL A 1 80 ? -6.234 -10.220 4.167 1.00 97.00 80 VAL A O 1
ATOM 644 N N . PHE A 1 81 ? -8.339 -9.452 4.277 1.00 97.75 81 PHE A N 1
ATOM 645 C CA . PHE A 1 81 ? -8.254 -8.724 3.006 1.00 97.75 81 PHE A CA 1
ATOM 646 C C . PHE A 1 81 ? -7.245 -7.578 3.043 1.00 97.75 81 PHE A C 1
ATOM 648 O O . PHE A 1 81 ? -6.550 -7.352 2.054 1.00 97.75 81 PHE A O 1
ATOM 655 N N . LEU A 1 82 ? -7.105 -6.890 4.177 1.00 96.50 82 LEU A N 1
ATOM 656 C CA . LEU A 1 82 ? -6.078 -5.867 4.338 1.00 96.50 82 LEU A CA 1
ATOM 657 C C . LEU A 1 82 ? -4.667 -6.472 4.251 1.00 96.50 82 LEU A C 1
ATOM 659 O O . LEU A 1 82 ? -3.806 -5.907 3.582 1.00 96.50 82 LEU A O 1
ATOM 663 N N . GLY A 1 83 ? -4.443 -7.652 4.836 1.00 98.19 83 GLY A N 1
ATOM 664 C CA . GLY A 1 83 ? -3.185 -8.390 4.689 1.00 98.19 83 GLY A CA 1
ATOM 665 C C . GLY A 1 83 ? -2.899 -8.788 3.237 1.00 98.19 83 GLY A C 1
ATOM 666 O O . GLY A 1 83 ? -1.802 -8.547 2.736 1.00 98.19 83 GLY A O 1
ATOM 667 N N . LEU A 1 84 ? -3.897 -9.324 2.525 1.00 98.50 84 LEU A N 1
ATOM 668 C CA . LEU A 1 84 ? -3.777 -9.660 1.097 1.00 98.50 84 LEU A CA 1
ATOM 669 C C . LEU A 1 84 ? -3.502 -8.426 0.225 1.00 98.50 84 LEU A C 1
ATOM 671 O O . LEU A 1 84 ? -2.706 -8.497 -0.715 1.00 98.50 84 LEU A O 1
ATOM 675 N N . CYS A 1 85 ? -4.124 -7.289 0.551 1.00 97.81 85 CYS A N 1
ATOM 676 C CA . CYS A 1 85 ? -3.849 -5.999 -0.074 1.00 97.81 85 CYS A CA 1
ATOM 677 C C . CYS A 1 85 ? -2.374 -5.618 0.092 1.00 97.81 85 CYS A C 1
ATOM 679 O O . CYS A 1 85 ? -1.707 -5.347 -0.902 1.00 97.81 85 CYS A O 1
ATOM 681 N N . THR A 1 86 ? -1.846 -5.656 1.320 1.00 97.31 86 THR A N 1
ATOM 682 C CA . THR A 1 86 ? -0.440 -5.325 1.602 1.00 97.31 86 THR A CA 1
ATOM 683 C C . THR A 1 86 ? 0.535 -6.267 0.898 1.00 97.31 86 THR A C 1
ATOM 685 O O . THR A 1 86 ? 1.533 -5.807 0.348 1.00 97.31 86 THR A O 1
ATOM 688 N N . LEU A 1 87 ? 0.249 -7.571 0.864 1.00 98.44 87 LEU A N 1
ATOM 689 C CA . LEU A 1 87 ? 1.085 -8.537 0.144 1.00 98.44 87 LEU A CA 1
ATOM 690 C C . LEU A 1 87 ? 1.099 -8.253 -1.362 1.00 98.44 87 LEU A C 1
ATOM 692 O O . LEU A 1 87 ? 2.164 -8.196 -1.969 1.00 98.44 87 LEU A O 1
ATOM 696 N N . SER A 1 88 ? -0.071 -7.994 -1.951 1.00 98.00 88 SER A N 1
ATOM 697 C CA . SER A 1 88 ? -0.177 -7.648 -3.375 1.00 98.00 88 SER A CA 1
ATOM 698 C C . SER A 1 88 ? 0.525 -6.328 -3.691 1.00 98.00 88 SER A C 1
ATOM 700 O O . SER A 1 88 ? 1.182 -6.202 -4.720 1.00 98.00 88 SER A O 1
ATOM 702 N N . GLN A 1 89 ? 0.426 -5.348 -2.792 1.00 97.19 89 GLN A N 1
ATOM 703 C CA . GLN A 1 89 ? 1.133 -4.078 -2.908 1.00 97.19 89 GLN A CA 1
ATOM 704 C C . GLN A 1 89 ? 2.651 -4.284 -2.920 1.00 97.19 89 GLN A C 1
ATOM 706 O O . GLN A 1 89 ? 3.332 -3.732 -3.784 1.00 97.19 89 GLN A O 1
ATOM 711 N N . LEU A 1 90 ? 3.176 -5.082 -1.985 1.00 97.56 90 LEU A N 1
ATOM 712 C CA . LEU A 1 90 ? 4.606 -5.356 -1.881 1.00 97.56 90 LEU A CA 1
ATOM 713 C C . LEU A 1 90 ? 5.129 -6.070 -3.132 1.00 97.56 90 LEU A C 1
ATOM 715 O O . LEU A 1 90 ? 6.113 -5.621 -3.714 1.00 97.56 90 LEU A O 1
ATOM 719 N N . GLU A 1 91 ? 4.440 -7.120 -3.582 1.00 98.00 91 GLU A N 1
ATOM 720 C CA . GLU A 1 91 ? 4.813 -7.857 -4.797 1.00 98.00 91 GLU A CA 1
ATOM 721 C C . GLU A 1 91 ? 4.764 -6.972 -6.048 1.00 98.00 91 GLU A C 1
ATOM 723 O O . GLU A 1 91 ? 5.707 -6.959 -6.839 1.00 98.00 91 GLU A O 1
ATOM 728 N N . GLY A 1 92 ? 3.711 -6.162 -6.207 1.00 96.88 92 GLY A N 1
ATOM 729 C CA . GLY A 1 92 ? 3.601 -5.224 -7.327 1.00 96.88 92 GLY A CA 1
ATOM 730 C C . GLY A 1 92 ? 4.771 -4.237 -7.377 1.00 96.88 92 GLY A C 1
ATOM 731 O O . GLY A 1 92 ? 5.386 -4.064 -8.428 1.00 96.88 92 GLY A O 1
ATOM 732 N N . VAL A 1 93 ? 5.129 -3.649 -6.228 1.00 95.12 93 VAL A N 1
ATOM 733 C CA . VAL A 1 93 ? 6.257 -2.709 -6.113 1.00 95.12 93 VAL A CA 1
ATOM 734 C C . VAL A 1 93 ? 7.600 -3.395 -6.365 1.00 95.12 93 VAL A C 1
ATOM 736 O O . VAL A 1 93 ? 8.446 -2.828 -7.056 1.00 95.12 93 VAL A O 1
ATOM 739 N N . LEU A 1 94 ? 7.809 -4.607 -5.843 1.00 95.88 94 LEU A N 1
ATOM 740 C CA . LEU A 1 94 ? 9.043 -5.366 -6.069 1.00 95.88 94 LEU A CA 1
ATOM 741 C C . LEU A 1 94 ? 9.223 -5.724 -7.546 1.00 95.88 94 LEU A C 1
ATOM 743 O O . LEU A 1 94 ? 10.316 -5.559 -8.087 1.00 95.88 94 LEU A O 1
ATOM 747 N N . LEU A 1 95 ? 8.159 -6.165 -8.215 1.00 95.88 95 LEU A N 1
ATOM 748 C CA . LEU A 1 95 ? 8.185 -6.452 -9.648 1.00 95.88 95 LEU A CA 1
ATOM 749 C C . LEU A 1 95 ? 8.449 -5.190 -10.476 1.00 95.88 95 LEU A C 1
ATOM 751 O O . LEU A 1 95 ? 9.283 -5.223 -11.380 1.00 95.88 95 LEU A O 1
ATOM 755 N N . ASP A 1 96 ? 7.804 -4.067 -10.149 1.00 94.25 96 ASP A N 1
ATOM 756 C CA . ASP A 1 96 ? 8.069 -2.790 -10.820 1.00 94.25 96 ASP A CA 1
ATOM 757 C C . ASP A 1 96 ? 9.514 -2.322 -10.613 1.00 94.25 96 ASP A C 1
ATOM 759 O O . ASP A 1 96 ? 10.148 -1.864 -11.566 1.00 94.25 96 ASP A O 1
ATOM 763 N N . TYR A 1 97 ? 10.062 -2.483 -9.406 1.00 91.69 97 TYR A N 1
ATOM 764 C CA . TYR A 1 97 ? 11.465 -2.193 -9.128 1.00 91.69 97 TYR A CA 1
ATOM 765 C C . TYR A 1 97 ? 12.395 -3.082 -9.956 1.00 91.69 97 TYR A C 1
ATOM 767 O O . TYR A 1 97 ? 13.246 -2.562 -10.673 1.00 91.69 97 TYR A O 1
ATOM 775 N N . ASN A 1 98 ? 12.205 -4.402 -9.924 1.00 93.12 98 ASN A N 1
ATOM 776 C CA . ASN A 1 98 ? 13.061 -5.355 -10.633 1.00 93.12 98 ASN A CA 1
ATOM 777 C C . ASN A 1 98 ? 13.042 -5.137 -12.151 1.00 93.12 98 ASN A C 1
ATOM 779 O O . ASN A 1 98 ? 14.101 -5.121 -12.784 1.00 93.12 98 ASN A O 1
ATOM 783 N N . ASN A 1 99 ? 11.857 -4.902 -12.721 1.00 91.31 99 ASN A N 1
ATOM 784 C CA . ASN A 1 99 ? 11.678 -4.713 -14.161 1.00 91.31 99 ASN A CA 1
ATOM 785 C C . ASN A 1 99 ? 12.189 -3.350 -14.651 1.00 91.31 99 ASN A C 1
ATOM 787 O O . ASN A 1 99 ? 12.467 -3.191 -15.838 1.00 91.31 99 ASN A O 1
ATOM 791 N N . ARG A 1 100 ? 12.291 -2.347 -13.766 1.00 88.44 100 ARG A N 1
ATOM 792 C CA . ARG A 1 100 ? 12.587 -0.949 -14.142 1.00 88.44 100 ARG A CA 1
ATOM 793 C C . ARG A 1 100 ? 13.786 -0.358 -13.397 1.00 88.44 100 ARG A C 1
ATOM 795 O O . ARG A 1 100 ? 14.009 0.851 -13.464 1.00 88.44 100 ARG A O 1
ATOM 802 N N . GLN A 1 101 ? 14.584 -1.190 -12.728 1.00 88.69 101 GLN A N 1
ATOM 803 C CA . GLN A 1 101 ? 15.719 -0.769 -11.895 1.00 88.69 101 GLN A CA 1
ATOM 804 C C . GLN A 1 101 ? 16.709 0.139 -12.633 1.00 88.69 101 GLN A C 1
ATOM 806 O O . GLN A 1 101 ? 17.184 1.115 -12.058 1.00 88.69 101 GLN A O 1
ATOM 811 N N . GLU A 1 102 ? 16.963 -0.118 -13.918 1.00 89.62 102 GLU A N 1
ATOM 812 C CA . GLU A 1 102 ? 17.865 0.699 -14.738 1.00 89.62 102 GLU A CA 1
ATOM 813 C C . GLU A 1 102 ? 17.343 2.132 -14.901 1.00 89.62 102 GLU A C 1
ATOM 815 O O . GLU A 1 102 ? 18.077 3.100 -14.693 1.00 89.62 102 GLU A O 1
ATOM 820 N N . HIS A 1 103 ? 16.042 2.292 -15.159 1.00 86.94 103 HIS A N 1
ATOM 821 C CA . HIS A 1 103 ? 15.411 3.610 -15.232 1.00 86.94 103 HIS A CA 1
ATOM 822 C C . HIS A 1 103 ? 15.503 4.348 -13.893 1.00 86.94 103 HIS A C 1
ATOM 824 O O . HIS A 1 103 ? 15.786 5.549 -13.864 1.00 86.94 103 HIS A O 1
ATOM 830 N N . PHE A 1 104 ? 15.313 3.635 -12.778 1.00 85.31 104 PHE A N 1
ATOM 831 C CA . PHE A 1 104 ? 15.440 4.220 -11.445 1.00 85.31 104 PHE A CA 1
ATOM 832 C C . PHE A 1 104 ? 16.878 4.649 -11.136 1.00 85.31 104 PHE A C 1
ATOM 834 O O . PHE A 1 104 ? 17.077 5.757 -10.640 1.00 85.31 104 PHE A O 1
ATOM 841 N N . ARG A 1 105 ? 17.882 3.833 -11.483 1.00 84.75 105 ARG A N 1
ATOM 842 C CA . ARG A 1 105 ? 19.304 4.152 -11.264 1.00 84.75 105 ARG A CA 1
ATOM 843 C C . ARG A 1 105 ? 19.774 5.363 -12.064 1.00 84.75 105 ARG A C 1
ATOM 845 O O . ARG A 1 105 ? 20.577 6.139 -11.557 1.00 84.75 105 ARG A O 1
ATOM 852 N N . VAL A 1 106 ? 19.277 5.539 -13.289 1.00 88.31 106 VAL A N 1
ATOM 853 C CA . VAL A 1 106 ? 19.602 6.715 -14.114 1.00 88.31 106 VAL A CA 1
ATOM 854 C C . VAL A 1 106 ? 18.908 7.970 -13.581 1.00 88.31 106 VAL A C 1
ATOM 856 O O . VAL A 1 106 ? 19.491 9.054 -13.585 1.00 88.31 106 VAL A O 1
ATOM 859 N N . ARG A 1 107 ? 17.658 7.845 -13.119 1.00 86.62 107 ARG A N 1
ATOM 860 C CA . ARG A 1 107 ? 16.836 8.997 -12.723 1.00 86.62 107 ARG A CA 1
ATOM 861 C C . ARG A 1 107 ? 17.108 9.500 -11.305 1.00 86.62 107 ARG A C 1
ATOM 863 O O . ARG A 1 107 ? 16.903 10.694 -11.055 1.00 86.62 107 ARG A O 1
ATOM 870 N N . TYR A 1 108 ? 17.529 8.616 -10.401 1.00 85.81 108 TYR A N 1
ATOM 871 C CA . TYR A 1 108 ? 17.721 8.901 -8.981 1.00 85.81 108 TYR A CA 1
ATOM 872 C C . TYR A 1 108 ? 19.158 8.599 -8.552 1.00 85.81 108 TYR A C 1
ATOM 874 O O . TYR A 1 108 ? 19.627 7.466 -8.619 1.00 85.81 108 TYR A O 1
ATOM 882 N N . SER A 1 109 ? 19.857 9.628 -8.071 1.00 85.12 109 SER A N 1
ATOM 883 C CA . SER A 1 109 ? 21.181 9.464 -7.471 1.00 85.12 109 SER A CA 1
ATOM 884 C C . SER A 1 109 ? 21.085 8.883 -6.056 1.00 85.12 109 SER A C 1
ATOM 886 O O . SER A 1 109 ? 20.053 8.992 -5.390 1.00 85.12 109 SER A O 1
ATOM 888 N N . SER A 1 110 ? 22.198 8.328 -5.563 1.00 82.06 110 SER A N 1
ATOM 889 C CA . SER A 1 110 ? 22.310 7.787 -4.197 1.00 82.06 110 SER A CA 1
ATOM 890 C C . SER A 1 110 ? 21.815 8.770 -3.119 1.00 82.06 110 SER A C 1
ATOM 892 O O . SER A 1 110 ? 21.137 8.369 -2.175 1.00 82.06 110 SER A O 1
ATOM 894 N N . GLY A 1 111 ? 22.052 10.075 -3.309 1.00 86.69 111 GLY A N 1
ATOM 895 C CA . GLY A 1 111 ? 21.597 11.117 -2.385 1.00 86.69 111 GLY A CA 1
ATOM 896 C C . GLY A 1 111 ? 20.072 11.238 -2.278 1.00 86.69 111 GLY A C 1
ATOM 897 O O . GLY A 1 111 ? 19.558 11.444 -1.180 1.00 86.69 111 GLY A O 1
ATOM 898 N N . TYR A 1 112 ? 19.325 11.048 -3.374 1.00 86.88 112 TYR A N 1
ATOM 899 C CA . TYR A 1 112 ? 17.855 11.049 -3.330 1.00 86.88 112 TYR A CA 1
ATOM 900 C C . TYR A 1 112 ? 17.311 9.834 -2.578 1.00 86.88 112 TYR A C 1
ATOM 902 O O . TYR A 1 112 ? 16.390 9.979 -1.775 1.00 86.88 112 TYR A O 1
ATOM 910 N N . THR A 1 113 ? 17.907 8.657 -2.785 1.00 85.06 113 THR A N 1
ATOM 911 C CA . THR A 1 113 ? 17.539 7.438 -2.051 1.00 85.06 113 THR A CA 1
ATOM 912 C C . THR A 1 113 ? 17.780 7.613 -0.553 1.00 85.06 113 THR A C 1
ATOM 914 O O . THR A 1 113 ? 16.894 7.333 0.251 1.00 85.06 113 THR A O 1
ATOM 917 N N . GLN A 1 114 ? 18.938 8.156 -0.165 1.00 88.56 114 GLN A N 1
ATOM 918 C CA . GLN A 1 114 ? 19.248 8.455 1.236 1.00 88.56 114 GLN A CA 1
ATOM 919 C C . GLN A 1 114 ? 18.270 9.465 1.840 1.00 88.56 114 GLN A C 1
ATOM 921 O O . GLN A 1 114 ? 17.771 9.252 2.945 1.00 88.56 114 GLN A O 1
ATOM 926 N N . MET A 1 115 ? 17.957 10.538 1.108 1.00 90.19 115 MET A N 1
ATOM 927 C CA . MET A 1 115 ? 16.995 11.541 1.556 1.00 90.19 115 MET A CA 1
ATOM 928 C C . MET A 1 115 ? 15.605 10.930 1.765 1.00 90.19 115 MET A C 1
ATOM 930 O O . MET A 1 115 ? 15.004 11.163 2.808 1.00 90.19 115 MET A O 1
ATOM 934 N N . SER A 1 116 ? 15.138 10.078 0.847 1.00 87.88 116 SER A N 1
ATOM 935 C CA . SER A 1 116 ? 13.868 9.357 0.994 1.00 87.88 116 SER A CA 1
ATOM 936 C C . SER A 1 116 ? 13.849 8.461 2.238 1.00 87.88 116 SER A C 1
ATOM 938 O O . SER A 1 116 ? 12.865 8.460 2.979 1.00 87.88 116 SER A O 1
ATOM 940 N N . CYS A 1 117 ? 14.938 7.732 2.509 1.00 89.88 117 CYS A N 1
ATOM 941 C CA . CYS A 1 117 ? 15.059 6.916 3.721 1.00 89.88 117 CYS A CA 1
ATOM 942 C C . CYS A 1 117 ? 14.985 7.775 4.991 1.00 89.88 117 CYS A C 1
ATOM 944 O O . CYS A 1 117 ? 14.282 7.422 5.934 1.00 89.88 117 CYS A O 1
ATOM 946 N N . ILE A 1 118 ? 15.669 8.922 5.018 1.00 94.94 118 ILE A N 1
ATOM 947 C CA . ILE A 1 118 ? 15.637 9.843 6.163 1.00 94.94 118 ILE A CA 1
ATOM 948 C C . ILE A 1 118 ? 14.228 10.421 6.355 1.00 94.94 118 ILE A C 1
ATOM 950 O O . ILE A 1 118 ? 13.732 10.458 7.482 1.00 94.94 118 ILE A O 1
ATOM 954 N N . SER A 1 119 ? 13.555 10.823 5.272 1.00 93.50 119 SER A N 1
ATOM 955 C CA . SER A 1 119 ? 12.186 11.349 5.322 1.00 93.50 119 SER A CA 1
ATOM 956 C C . SER A 1 119 ? 11.200 10.369 5.961 1.00 93.50 119 SER A C 1
ATOM 958 O O . SER A 1 119 ? 10.326 10.804 6.708 1.00 93.50 119 SER A O 1
ATOM 960 N N . PHE A 1 120 ? 11.364 9.061 5.742 1.00 90.88 120 PHE A N 1
ATOM 961 C CA . PHE A 1 120 ? 10.545 8.035 6.394 1.00 90.88 120 PHE A CA 1
ATOM 962 C C . PHE A 1 120 ? 10.682 8.066 7.926 1.00 90.88 120 PHE A C 1
ATOM 964 O O . PHE A 1 120 ? 9.681 8.144 8.640 1.00 90.88 120 PHE A O 1
ATOM 971 N N . PHE A 1 121 ? 11.912 8.085 8.447 1.00 94.31 121 PHE A N 1
ATOM 972 C CA . PHE A 1 121 ? 12.145 8.159 9.894 1.00 94.31 121 PHE A CA 1
ATOM 973 C C . PHE A 1 121 ? 11.670 9.486 10.496 1.00 94.31 121 PHE A C 1
ATOM 975 O O . PHE A 1 121 ? 11.095 9.498 11.586 1.00 94.31 121 PHE A O 1
ATOM 982 N N . LEU A 1 122 ? 11.858 10.597 9.778 1.00 95.69 122 LEU A N 1
ATOM 983 C CA . LEU A 1 122 ? 11.350 11.907 10.195 1.00 95.69 122 LEU A CA 1
ATOM 984 C C . LEU A 1 122 ? 9.819 11.921 10.281 1.00 95.69 122 LEU A C 1
ATOM 986 O O . LEU A 1 122 ? 9.264 12.453 11.245 1.00 95.69 122 LEU A O 1
ATOM 990 N N . LEU A 1 123 ? 9.131 11.299 9.319 1.00 93.25 123 LEU A N 1
ATOM 991 C CA . LEU A 1 123 ? 7.675 11.179 9.334 1.00 93.25 123 LEU A CA 1
ATOM 992 C C . LEU A 1 123 ? 7.195 10.370 10.547 1.00 93.25 123 LEU A C 1
ATOM 994 O O . LEU A 1 123 ? 6.287 10.819 11.253 1.00 93.25 123 LEU A O 1
ATOM 998 N N . ILE A 1 124 ? 7.838 9.234 10.841 1.00 94.12 124 ILE A N 1
ATOM 999 C CA . ILE A 1 124 ? 7.531 8.420 12.031 1.00 94.12 124 ILE A CA 1
ATOM 1000 C C . ILE A 1 124 ? 7.711 9.243 13.307 1.00 94.12 124 ILE A C 1
ATOM 1002 O O . ILE A 1 124 ? 6.812 9.273 14.150 1.00 94.12 124 ILE A O 1
ATOM 1006 N N . LEU A 1 125 ? 8.837 9.949 13.438 1.00 96.19 125 LEU A N 1
ATOM 1007 C CA . LEU A 1 125 ? 9.116 10.781 14.606 1.00 96.19 125 LEU A CA 1
ATOM 1008 C C . LEU A 1 125 ? 8.058 11.878 14.775 1.00 96.19 125 LEU A C 1
ATOM 1010 O O 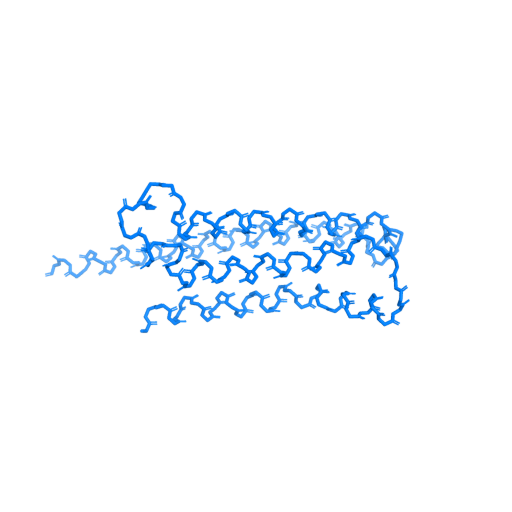. LEU A 1 125 ? 7.505 12.039 15.862 1.00 96.19 125 LEU A O 1
ATOM 1014 N N . SER A 1 126 ? 7.735 12.600 13.699 1.00 95.88 126 SER A N 1
ATOM 1015 C CA . SER A 1 126 ? 6.729 13.669 13.732 1.00 95.88 126 SER A CA 1
ATOM 1016 C C . SER A 1 126 ? 5.339 13.150 14.126 1.00 95.88 126 SER A C 1
ATOM 1018 O O . SER A 1 126 ? 4.628 13.789 14.909 1.00 95.88 126 SER A O 1
ATOM 1020 N N . SER A 1 127 ? 4.984 11.950 13.659 1.00 93.81 127 SER A N 1
ATOM 1021 C CA . SER A 1 127 ? 3.722 11.285 13.983 1.00 93.81 127 SER A CA 1
ATOM 1022 C C . SER A 1 127 ? 3.686 10.853 15.449 1.00 93.81 127 SER A C 1
ATOM 1024 O O . SER A 1 127 ? 2.693 11.089 16.137 1.00 93.81 127 SER A O 1
ATOM 1026 N N . ALA A 1 128 ? 4.785 10.288 15.961 1.00 95.75 128 ALA A N 1
ATOM 1027 C CA . ALA A 1 128 ? 4.911 9.887 17.359 1.00 95.75 128 ALA A CA 1
ATOM 1028 C C . ALA A 1 128 ? 4.821 11.091 18.309 1.00 95.75 128 ALA A C 1
ATOM 1030 O O . ALA A 1 128 ? 4.059 11.055 19.277 1.00 95.75 128 ALA A O 1
ATOM 1031 N N . VAL A 1 129 ? 5.533 12.183 18.005 1.00 97.38 129 VAL A N 1
ATOM 1032 C CA . VAL A 1 129 ? 5.469 13.436 18.777 1.00 97.38 129 VAL A CA 1
ATOM 1033 C C . VAL A 1 129 ? 4.043 13.986 18.795 1.00 97.38 129 VAL A C 1
ATOM 1035 O O . VAL A 1 129 ? 3.524 14.311 19.863 1.00 97.38 129 VAL A O 1
ATOM 1038 N N . SER A 1 130 ? 3.379 14.030 17.637 1.00 95.50 130 SER A N 1
ATOM 1039 C CA . SER A 1 130 ? 1.992 14.498 17.525 1.00 95.50 130 SER A CA 1
ATOM 1040 C C . SER A 1 130 ? 1.027 13.634 18.343 1.00 95.50 130 SER A C 1
ATOM 1042 O O . SER A 1 130 ? 0.166 14.163 19.050 1.00 95.50 130 SER A O 1
ATOM 1044 N N . ALA A 1 131 ? 1.196 12.308 18.306 1.00 93.88 131 ALA A N 1
ATOM 1045 C CA . ALA A 1 131 ? 0.392 11.377 19.087 1.00 93.88 131 ALA A CA 1
ATOM 1046 C C . ALA A 1 131 ? 0.604 11.561 20.598 1.00 93.88 131 ALA A C 1
ATOM 1048 O O . ALA A 1 131 ? -0.374 11.642 21.342 1.00 93.88 131 ALA A O 1
ATOM 1049 N N . ILE A 1 132 ? 1.857 11.681 21.054 1.00 97.00 132 ILE A N 1
ATOM 1050 C CA . ILE A 1 132 ? 2.189 11.905 22.471 1.00 97.00 132 ILE A CA 1
ATOM 1051 C C . ILE A 1 132 ? 1.606 13.236 22.955 1.00 97.00 132 ILE A C 1
ATOM 1053 O O . ILE A 1 132 ? 0.942 13.273 23.992 1.00 97.00 132 ILE A O 1
ATOM 1057 N N . TYR A 1 133 ? 1.795 14.313 22.190 1.00 97.25 133 TYR A N 1
ATOM 1058 C CA . TYR A 1 133 ? 1.245 15.630 22.511 1.00 97.25 133 TYR A CA 1
ATOM 1059 C C . TYR A 1 133 ? -0.284 15.588 22.646 1.00 97.25 133 TYR A C 1
ATOM 1061 O O . TYR A 1 133 ? -0.843 16.072 23.635 1.00 97.25 133 TYR A O 1
ATOM 1069 N N . LEU A 1 134 ? -0.973 14.960 21.685 1.00 94.56 134 LEU A N 1
ATOM 1070 C CA . LEU A 1 134 ? -2.429 14.837 21.714 1.00 94.56 134 LEU A CA 1
ATOM 1071 C C . LEU A 1 134 ? -2.902 14.008 22.917 1.00 94.56 134 LEU A C 1
ATOM 1073 O O . LEU A 1 134 ? -3.851 14.403 23.594 1.00 94.56 134 LEU A O 1
ATOM 1077 N N . GLN A 1 135 ? -2.219 12.902 23.226 1.00 94.56 135 GLN A N 1
ATOM 1078 C CA . GLN A 1 135 ? -2.523 12.082 24.401 1.00 94.56 135 GLN A CA 1
ATOM 1079 C C . GLN A 1 135 ? -2.377 12.875 25.704 1.00 94.56 135 GLN A C 1
ATOM 1081 O O . GLN A 1 135 ? -3.261 12.810 26.559 1.00 94.56 135 GLN A O 1
ATOM 1086 N N . GLN A 1 136 ? -1.294 13.642 25.857 1.00 96.62 136 GLN A N 1
ATOM 1087 C CA . GLN A 1 136 ? -1.069 14.479 27.039 1.00 96.62 136 GLN A CA 1
ATOM 1088 C C . GLN A 1 136 ? -2.164 15.540 27.189 1.00 96.62 136 GLN A C 1
ATOM 1090 O O . GLN A 1 136 ? -2.723 15.706 28.275 1.00 96.62 136 GLN A O 1
ATOM 1095 N N . LYS A 1 137 ? -2.525 16.212 26.090 1.00 95.44 137 LYS A N 1
ATOM 1096 C CA . LYS A 1 137 ? -3.588 17.224 26.077 1.00 95.44 137 LYS A CA 1
ATOM 1097 C C . LYS A 1 137 ? -4.950 16.638 26.460 1.00 95.44 137 LYS A C 1
ATOM 1099 O O . LYS A 1 137 ? -5.652 17.237 27.270 1.00 95.44 137 LYS A O 1
ATOM 1104 N N . ILE A 1 138 ? -5.307 15.468 25.923 1.00 94.50 138 ILE A N 1
ATOM 1105 C CA . ILE A 1 138 ? -6.567 14.781 26.251 1.00 94.50 138 ILE A CA 1
ATOM 1106 C C . ILE A 1 138 ? -6.590 14.366 27.726 1.00 94.50 138 ILE A C 1
ATOM 1108 O O . ILE A 1 138 ? -7.581 14.619 28.404 1.00 94.50 138 ILE A O 1
ATOM 1112 N N . LYS A 1 139 ? -5.499 13.782 28.244 1.00 94.62 139 LYS A N 1
ATOM 1113 C CA . LYS A 1 139 ? -5.400 13.391 29.661 1.00 94.62 139 LYS A CA 1
ATOM 1114 C C . LYS A 1 139 ? -5.596 14.583 30.597 1.00 94.62 139 LYS A C 1
ATOM 1116 O O . LYS A 1 139 ? -6.344 14.470 31.561 1.00 94.62 139 LYS A O 1
ATOM 1121 N N . LYS A 1 140 ? -4.975 15.727 30.286 1.00 94.75 140 LYS A N 1
ATOM 1122 C CA . LYS A 1 140 ? -5.139 16.956 31.072 1.00 94.75 140 LYS A CA 1
ATOM 1123 C C . LYS A 1 140 ? -6.587 17.466 31.049 1.00 94.75 140 LYS A C 1
ATOM 1125 O O . LYS A 1 140 ? -7.125 17.777 32.100 1.00 94.75 140 LYS A O 1
ATOM 1130 N N . GLN A 1 141 ? -7.233 17.484 29.880 1.00 93.44 141 GLN A N 1
ATOM 1131 C CA . GLN A 1 141 ? -8.635 17.910 29.758 1.00 93.44 141 GLN A CA 1
ATOM 1132 C C . GLN A 1 141 ? -9.628 16.989 30.474 1.00 93.44 141 GLN A C 1
ATOM 1134 O O . GLN A 1 141 ? -10.669 17.460 30.920 1.00 93.44 141 GLN A O 1
ATOM 1139 N N . LEU A 1 142 ? -9.351 15.685 30.532 1.00 93.12 142 LEU A N 1
ATOM 1140 C CA . LEU A 1 142 ? -10.178 14.744 31.289 1.00 93.12 142 LEU A CA 1
ATOM 1141 C C . LEU A 1 142 ? -10.018 14.984 32.791 1.00 93.12 142 LEU A C 1
ATOM 1143 O O . LEU A 1 142 ? -11.018 15.149 33.474 1.00 93.12 142 LEU A O 1
ATOM 1147 N N . ALA A 1 143 ? -8.777 15.135 33.267 1.00 92.00 143 ALA A N 1
ATOM 1148 C CA . ALA A 1 143 ? -8.506 15.437 34.669 1.00 92.00 143 ALA A CA 1
ATOM 1149 C C . ALA A 1 143 ? -9.157 16.752 35.134 1.00 92.00 143 ALA A C 1
ATOM 1151 O O . ALA A 1 143 ? -9.630 16.812 36.255 1.00 92.00 143 ALA A O 1
ATOM 1152 N N . GLU A 1 144 ? -9.218 17.787 34.288 1.00 89.56 144 GLU A N 1
ATOM 1153 C CA . GLU A 1 144 ? -9.888 19.065 34.600 1.00 89.56 144 GLU A CA 1
ATOM 1154 C C . GLU A 1 144 ? -11.427 18.987 34.602 1.00 89.56 144 GLU A C 1
ATOM 1156 O O . GLU A 1 144 ? -12.063 19.882 35.143 1.00 89.56 144 GLU A O 1
ATOM 1161 N N . LYS A 1 145 ? -12.035 17.964 33.981 1.00 79.75 145 LYS A N 1
ATOM 1162 C CA . LYS A 1 145 ? -13.500 17.770 33.940 1.00 79.75 145 LYS A CA 1
ATOM 1163 C C . LYS A 1 145 ? -14.044 16.911 35.080 1.00 79.75 145 LYS A C 1
ATOM 1165 O O . LYS A 1 145 ? -15.254 16.900 35.284 1.00 79.75 145 LYS A O 1
ATOM 1170 N N . ASP A 1 146 ? -13.167 16.177 35.758 1.00 70.25 146 ASP A N 1
ATOM 1171 C CA . ASP A 1 146 ? -13.507 15.317 36.894 1.00 70.25 146 ASP A CA 1
ATOM 1172 C C . ASP A 1 146 ? -13.496 16.089 38.241 1.00 70.25 146 ASP A C 1
ATOM 1174 O O . ASP A 1 146 ? -13.749 15.489 39.288 1.00 70.25 146 ASP A O 1
ATOM 1178 N N . PHE A 1 147 ? -13.241 17.408 38.212 1.00 53.16 147 PHE A N 1
ATOM 1179 C CA . PHE A 1 147 ? -13.366 18.366 39.325 1.00 53.16 147 PHE A CA 1
ATOM 1180 C C . PHE A 1 147 ? -14.415 19.439 39.008 1.00 53.16 147 PHE A C 1
ATOM 1182 O O . PHE A 1 147 ? -15.018 19.957 39.976 1.00 53.16 147 PHE A O 1
#

Sequence (147 aa):
MRKLCQVVPAGLAYILDISPVIHRILNCHLDSCTDMSFWFHCLQIIFFIIGAYFFSCPVPEKYFPGCCDIVGHGHQIFHVFLGLCTLSQLEGVLLDYNNRQEHFRVRYSSGYTQMSCISFFLLILSSAVSAIYLQQKIKKQLAEKDF

InterPro domains:
  IPR004254 AdipoR/Haemolysin-III-related [PF03006] (3-89)
  IPR004254 AdipoR/Haemolysin-III-related [PTHR20855] (9-102)

Secondary structure (DSSP, 8-state):
-HHHHHHHHHHHHHHHHHHHHHHHHHHHHHTT---HHHHHHHHHHHHHHHHHHHHHS-TTTTTSTTTSTTTT-HHHHHHHHHHHHHHHHHHHHHHHHHHHHHHHHHHS-HHHHHHHHHHHHHHHHHHHHHHHHHHHHHHHHHHHH--